Protein AF-A0A6G3QF10-F1 (afdb_monomer_lite)

pLDDT: mean 74.02, std 14.0, range [38.5, 91.69]

Structure (mmCIF, N/CA/C/O backbone):
data_AF-A0A6G3QF10-F1
#
_entry.id   AF-A0A6G3QF10-F1
#
loop_
_atom_site.group_PDB
_atom_site.id
_atom_site.type_symbol
_atom_site.label_atom_id
_atom_site.label_alt_id
_atom_site.label_comp_id
_atom_site.label_asym_id
_atom_site.label_entity_id
_atom_site.label_seq_id
_atom_site.pdbx_PDB_ins_code
_atom_site.Cartn_x
_atom_site.Cartn_y
_atom_site.Cartn_z
_atom_site.occupancy
_atom_site.B_iso_or_equiv
_atom_site.auth_seq_id
_atom_site.auth_comp_id
_atom_site.auth_asym_id
_atom_site.auth_atom_id
_atom_site.pdbx_PDB_model_num
ATOM 1 N N . MET A 1 1 ? 24.375 4.629 -32.909 1.00 71.62 1 MET A N 1
ATOM 2 C CA . MET A 1 1 ? 23.405 3.506 -32.930 1.00 71.62 1 MET A CA 1
ATOM 3 C C . MET A 1 1 ? 23.386 2.698 -31.629 1.00 71.62 1 MET A C 1
ATOM 5 O O . MET A 1 1 ? 22.308 2.525 -31.080 1.00 71.62 1 MET A O 1
ATOM 9 N N . PHE A 1 2 ? 24.527 2.272 -31.071 1.00 76.75 2 PHE A N 1
ATOM 10 C CA . PHE A 1 2 ? 24.572 1.468 -29.830 1.00 76.75 2 PHE A CA 1
ATOM 11 C C . PHE A 1 2 ? 23.887 2.098 -28.599 1.00 76.75 2 PHE A C 1
ATOM 13 O O . PHE A 1 2 ? 23.251 1.386 -27.828 1.00 76.75 2 PHE A O 1
ATOM 20 N N . LEU A 1 3 ? 23.967 3.423 -28.429 1.00 85.75 3 LEU A N 1
ATOM 21 C CA . LEU A 1 3 ? 23.316 4.126 -27.312 1.00 85.75 3 LEU A CA 1
ATOM 22 C C . LEU A 1 3 ? 21.782 4.115 -27.409 1.00 85.75 3 LEU A C 1
ATOM 24 O O . LEU A 1 3 ? 21.114 3.909 -26.402 1.00 85.75 3 LEU A O 1
ATOM 28 N N . ALA A 1 4 ? 21.231 4.273 -28.617 1.00 84.19 4 ALA A N 1
ATOM 29 C CA . ALA A 1 4 ? 19.787 4.226 -28.844 1.00 84.19 4 ALA A CA 1
ATOM 30 C C . ALA A 1 4 ? 19.228 2.834 -28.520 1.00 84.19 4 ALA A C 1
ATOM 32 O O . ALA A 1 4 ? 18.289 2.714 -27.739 1.00 84.19 4 ALA A O 1
ATOM 33 N N . ARG A 1 5 ? 19.906 1.782 -28.997 1.00 87.50 5 ARG A N 1
ATOM 34 C CA . ARG A 1 5 ? 19.520 0.395 -28.719 1.00 87.50 5 ARG A CA 1
ATOM 35 C C . ARG A 1 5 ? 19.612 0.042 -27.233 1.00 87.50 5 ARG A C 1
ATOM 37 O O . ARG A 1 5 ? 18.766 -0.685 -26.730 1.00 87.50 5 ARG A O 1
ATOM 44 N N . ARG A 1 6 ? 20.594 0.593 -26.510 1.00 87.75 6 ARG A N 1
ATOM 45 C CA . ARG A 1 6 ? 20.703 0.429 -25.051 1.00 87.75 6 ARG A CA 1
ATOM 46 C C . ARG A 1 6 ? 19.558 1.129 -24.306 1.00 87.75 6 ARG A C 1
ATOM 48 O O . ARG A 1 6 ? 19.056 0.577 -23.334 1.00 87.75 6 ARG A O 1
ATOM 55 N N . ALA A 1 7 ? 19.133 2.308 -24.760 1.00 89.50 7 ALA A N 1
ATOM 56 C CA . ALA A 1 7 ? 18.002 3.029 -24.173 1.00 89.50 7 ALA A CA 1
ATOM 57 C C . ALA A 1 7 ? 16.658 2.323 -24.427 1.00 89.50 7 ALA A C 1
ATOM 59 O O . ALA A 1 7 ? 15.814 2.268 -23.537 1.00 89.50 7 ALA A O 1
ATOM 60 N N . GLU A 1 8 ? 16.458 1.760 -25.620 1.00 90.19 8 GLU A N 1
ATOM 61 C CA . GLU A 1 8 ? 15.277 0.945 -25.931 1.00 90.19 8 GLU A CA 1
ATOM 62 C C . GLU A 1 8 ? 15.226 -0.333 -25.091 1.00 90.19 8 GLU A C 1
ATOM 64 O O . GLU A 1 8 ? 14.179 -0.660 -24.539 1.00 90.19 8 GLU A O 1
ATOM 69 N N . ASP A 1 9 ? 16.357 -1.022 -24.939 1.00 91.62 9 ASP A N 1
ATOM 70 C CA . ASP A 1 9 ? 16.437 -2.243 -24.135 1.00 91.62 9 ASP A CA 1
ATOM 71 C C . ASP A 1 9 ? 16.213 -1.961 -22.638 1.00 91.62 9 ASP A C 1
ATOM 73 O O . ASP A 1 9 ? 15.518 -2.715 -21.964 1.00 91.62 9 ASP A O 1
ATOM 77 N N . ALA A 1 10 ? 16.713 -0.826 -22.130 1.00 90.75 10 ALA A N 1
ATOM 78 C CA . ALA A 1 10 ? 16.423 -0.370 -20.771 1.00 90.75 10 ALA A CA 1
ATOM 79 C C . ALA A 1 10 ? 14.929 -0.077 -20.560 1.00 90.75 10 ALA A C 1
ATOM 81 O O . ALA A 1 10 ? 14.366 -0.509 -19.558 1.00 90.75 10 ALA A O 1
ATOM 82 N N . ARG A 1 11 ? 14.271 0.595 -21.518 1.00 90.31 11 ARG A N 1
ATOM 83 C CA . ARG A 1 11 ? 12.819 0.829 -21.463 1.00 90.31 11 ARG A CA 1
ATOM 84 C C . ARG A 1 11 ? 12.026 -0.471 -21.488 1.00 90.31 11 ARG A C 1
ATOM 86 O O . ARG A 1 11 ? 11.059 -0.590 -20.746 1.00 90.31 11 ARG A O 1
ATOM 93 N N . ARG A 1 12 ? 12.431 -1.439 -22.319 1.00 91.69 12 ARG A N 1
ATOM 94 C CA . ARG A 1 12 ? 11.759 -2.742 -22.383 1.00 91.69 12 ARG A CA 1
ATOM 95 C C . ARG A 1 12 ? 11.871 -3.475 -21.049 1.00 91.69 12 ARG A C 1
ATOM 97 O O . ARG A 1 12 ? 10.845 -3.868 -20.515 1.00 91.69 12 ARG A O 1
ATOM 104 N N . ARG A 1 13 ? 13.072 -3.524 -20.459 1.00 90.88 13 ARG A N 1
ATOM 105 C CA . ARG A 1 13 ? 13.275 -4.105 -19.124 1.00 90.88 13 ARG A CA 1
ATOM 106 C C . ARG A 1 13 ? 12.438 -3.426 -18.045 1.00 90.88 13 ARG A C 1
ATOM 108 O O . ARG A 1 13 ? 11.827 -4.119 -17.251 1.00 90.88 13 ARG A O 1
ATOM 115 N N . GLN A 1 14 ? 12.371 -2.094 -18.035 1.00 88.06 14 GLN A N 1
ATOM 116 C CA . GLN A 1 14 ? 11.525 -1.377 -17.075 1.00 88.06 14 GLN A CA 1
ATOM 117 C C . GLN A 1 14 ? 10.036 -1.683 -17.262 1.00 88.06 14 GLN A C 1
ATOM 119 O O . GLN A 1 14 ? 9.314 -1.801 -16.281 1.00 88.06 14 GLN A O 1
ATOM 124 N N . ALA A 1 15 ? 9.569 -1.817 -18.505 1.00 87.81 15 ALA A N 1
ATOM 125 C CA . ALA A 1 15 ? 8.183 -2.177 -18.782 1.00 87.81 15 ALA A CA 1
ATOM 126 C C . ALA A 1 15 ? 7.867 -3.625 -18.374 1.00 87.81 15 ALA A C 1
ATOM 128 O O . ALA A 1 15 ? 6.799 -3.875 -17.823 1.00 87.81 15 ALA A O 1
ATOM 129 N N . GLU A 1 16 ? 8.791 -4.558 -18.621 1.00 89.94 16 GLU A N 1
ATOM 130 C CA . GLU A 1 16 ? 8.684 -5.953 -18.178 1.00 89.94 16 GLU A CA 1
ATOM 131 C C . GLU A 1 16 ? 8.643 -6.025 -16.647 1.00 89.94 16 GLU A C 1
ATOM 133 O O . GLU A 1 16 ? 7.683 -6.552 -16.096 1.00 89.94 16 GLU A O 1
ATOM 138 N N . GLU A 1 17 ? 9.584 -5.375 -15.962 1.00 86.12 17 GLU A N 1
ATOM 139 C CA . GLU A 1 17 ? 9.638 -5.341 -14.498 1.00 86.12 17 GLU A CA 1
ATOM 140 C C . GLU A 1 17 ? 8.387 -4.685 -13.893 1.00 86.12 17 GLU A C 1
ATOM 142 O O . GLU A 1 17 ? 7.845 -5.184 -12.911 1.00 86.12 17 GLU A O 1
ATOM 147 N N . ALA A 1 18 ? 7.870 -3.611 -14.501 1.00 83.44 18 ALA A N 1
ATOM 148 C CA . ALA A 1 18 ? 6.620 -2.980 -14.078 1.00 83.44 18 ALA A CA 1
ATOM 149 C C . ALA A 1 18 ? 5.404 -3.902 -14.270 1.00 83.44 18 ALA A C 1
ATOM 151 O O . ALA A 1 18 ? 4.520 -3.930 -13.413 1.00 83.44 18 ALA A O 1
ATOM 152 N N . ALA A 1 19 ? 5.359 -4.672 -15.361 1.00 86.06 19 ALA A N 1
ATOM 153 C CA . ALA A 1 19 ? 4.294 -5.638 -15.615 1.00 86.06 19 ALA A CA 1
ATOM 154 C C . ALA A 1 19 ? 4.372 -6.837 -14.657 1.00 86.06 19 ALA A C 1
ATOM 156 O O . ALA A 1 19 ? 3.361 -7.226 -14.077 1.00 86.06 19 ALA A O 1
ATOM 157 N N . GLU A 1 20 ? 5.565 -7.392 -14.437 1.00 85.88 20 GLU A N 1
ATOM 158 C CA . GLU A 1 20 ? 5.811 -8.451 -13.451 1.00 85.88 20 GLU A CA 1
ATOM 159 C C . GLU A 1 20 ? 5.485 -7.982 -12.036 1.00 85.88 20 GLU A C 1
ATOM 161 O O . GLU A 1 20 ? 4.925 -8.739 -11.236 1.00 85.88 20 GLU A O 1
ATOM 166 N N . ARG A 1 21 ? 5.784 -6.713 -11.737 1.00 80.44 21 ARG A N 1
ATOM 167 C CA . ARG A 1 21 ? 5.304 -6.073 -10.527 1.00 80.44 21 ARG A CA 1
ATOM 168 C C . ARG A 1 21 ? 3.771 -6.093 -10.507 1.00 80.44 21 ARG A C 1
ATOM 170 O O . ARG A 1 21 ? 3.176 -6.652 -9.594 1.00 80.44 21 ARG A O 1
ATOM 177 N N . GLU A 1 22 ? 3.102 -5.526 -11.498 1.00 80.94 22 GLU A N 1
ATOM 178 C CA . GLU A 1 22 ? 1.640 -5.436 -11.490 1.00 80.94 22 GLU A CA 1
ATOM 179 C C . GLU A 1 22 ? 0.934 -6.797 -11.321 1.00 80.94 22 GLU A C 1
ATOM 181 O O . GLU A 1 22 ? -0.110 -6.870 -10.672 1.00 80.94 22 GLU A O 1
ATOM 186 N N . VAL A 1 23 ? 1.528 -7.883 -11.824 1.00 84.69 23 VAL A N 1
ATOM 187 C CA . VAL A 1 23 ? 1.053 -9.260 -11.600 1.00 84.69 23 VAL A CA 1
ATOM 188 C C . VAL A 1 23 ? 1.183 -9.698 -10.135 1.00 84.69 23 VAL A C 1
ATOM 190 O O . VAL A 1 23 ? 0.301 -10.385 -9.625 1.00 84.69 23 VAL A O 1
ATOM 193 N N . GLN A 1 24 ? 2.250 -9.293 -9.447 1.00 81.12 24 GLN A N 1
ATOM 194 C CA . GLN A 1 24 ? 2.491 -9.580 -8.027 1.00 81.12 24 GLN A CA 1
ATOM 195 C C . GLN A 1 24 ? 1.768 -8.618 -7.074 1.00 81.12 24 GLN A C 1
ATOM 197 O O . GLN A 1 24 ? 1.854 -8.789 -5.857 1.00 81.12 24 GLN A O 1
ATOM 202 N N . ARG A 1 25 ? 1.064 -7.605 -7.597 1.00 83.44 25 ARG A N 1
ATOM 203 C CA . ARG A 1 25 ? 0.379 -6.593 -6.789 1.00 83.44 25 ARG A CA 1
ATOM 204 C C . ARG A 1 25 ? -0.670 -7.258 -5.879 1.00 83.44 25 ARG A C 1
ATOM 206 O O . ARG A 1 25 ? -1.650 -7.809 -6.391 1.00 83.44 25 ARG A O 1
ATOM 213 N N . PRO A 1 26 ? -0.518 -7.172 -4.546 1.00 80.75 26 PRO A N 1
ATOM 214 C CA . PRO A 1 26 ? -1.464 -7.772 -3.620 1.00 80.75 26 PRO A CA 1
ATOM 215 C C . PRO A 1 26 ? -2.812 -7.043 -3.643 1.00 80.75 26 PRO A C 1
ATOM 217 O O . PRO A 1 26 ? -2.935 -5.885 -4.062 1.00 80.75 26 PRO A O 1
ATOM 220 N N . VAL A 1 27 ? -3.842 -7.749 -3.181 1.00 85.62 27 VAL A N 1
ATOM 221 C CA . VAL A 1 27 ? -5.209 -7.241 -3.028 1.00 85.62 27 VAL A CA 1
ATOM 222 C C . VAL A 1 27 ? -5.562 -7.103 -1.554 1.00 85.62 27 VAL A C 1
ATOM 224 O O . VAL A 1 27 ? -5.054 -7.839 -0.710 1.00 85.62 27 VAL A O 1
ATOM 227 N N . CYS A 1 28 ? -6.431 -6.145 -1.244 1.00 84.38 28 CYS A N 1
ATOM 228 C CA . CYS A 1 28 ? -6.965 -5.931 0.094 1.00 84.38 28 CYS A CA 1
ATOM 229 C C . CYS A 1 28 ? -7.794 -7.137 0.536 1.00 84.38 28 CYS A C 1
ATOM 231 O O . CYS A 1 28 ? -8.694 -7.559 -0.188 1.00 84.38 28 CYS A O 1
ATOM 233 N N . GLY A 1 29 ? -7.530 -7.650 1.739 1.00 80.94 29 GLY A N 1
ATOM 234 C CA . GLY A 1 29 ? -8.304 -8.750 2.319 1.00 80.94 29 GLY A CA 1
ATOM 235 C C . GLY A 1 29 ? -9.747 -8.379 2.685 1.00 80.94 29 GLY A C 1
ATOM 236 O O . GLY A 1 29 ? -10.583 -9.269 2.776 1.00 80.94 29 GLY A O 1
ATOM 237 N N . ASP A 1 30 ? -10.043 -7.086 2.863 1.00 81.44 30 ASP A N 1
ATOM 238 C CA . ASP A 1 30 ? -11.364 -6.585 3.276 1.00 81.44 30 ASP A CA 1
ATOM 239 C C . ASP A 1 30 ? -12.245 -6.189 2.079 1.00 81.44 30 ASP A C 1
ATOM 241 O O . ASP A 1 30 ? -13.370 -6.661 1.938 1.00 81.44 30 ASP A O 1
ATOM 245 N N . CYS A 1 31 ? -11.721 -5.367 1.164 1.00 84.31 31 CYS A N 1
ATOM 246 C CA . CYS A 1 31 ? -12.489 -4.847 0.027 1.00 84.31 31 CYS A CA 1
ATOM 247 C C . CYS A 1 31 ? -12.126 -5.476 -1.329 1.00 84.31 31 CYS A C 1
ATOM 249 O O . CYS A 1 31 ? -12.762 -5.170 -2.336 1.00 84.31 31 CYS A O 1
ATOM 251 N N . GLY A 1 32 ? -11.088 -6.320 -1.397 1.00 82.44 32 GLY A N 1
ATOM 252 C CA . GLY A 1 32 ? -10.623 -6.944 -2.643 1.00 82.44 32 GLY A CA 1
ATOM 253 C C . GLY A 1 3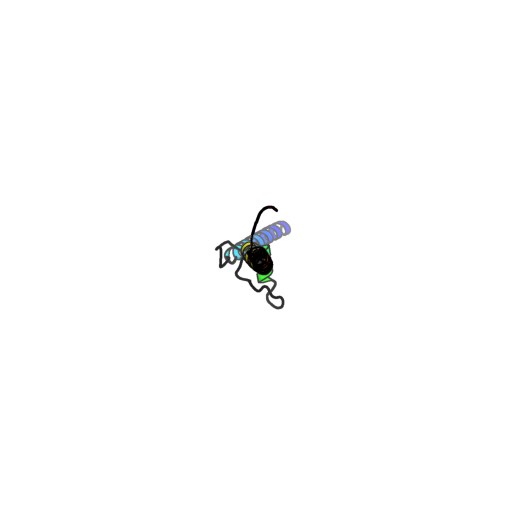2 ? -9.944 -5.987 -3.631 1.00 82.44 32 GLY A C 1
ATOM 254 O O . GLY A 1 32 ? -9.528 -6.407 -4.711 1.00 82.44 32 GLY A O 1
ATOM 255 N N . GLN A 1 33 ? -9.808 -4.702 -3.289 1.00 85.19 33 GLN A N 1
ATOM 256 C CA . GLN A 1 33 ? -9.165 -3.719 -4.154 1.00 85.19 33 GLN A CA 1
ATOM 257 C C . GLN A 1 33 ? -7.655 -3.965 -4.225 1.00 85.19 33 GLN A C 1
ATOM 259 O O . GLN A 1 33 ? -7.005 -4.240 -3.216 1.00 85.19 33 GLN A O 1
ATOM 264 N N . LYS A 1 34 ? -7.082 -3.834 -5.422 1.00 81.81 34 LYS A N 1
ATOM 265 C CA . LYS A 1 34 ? -5.629 -3.860 -5.617 1.00 81.81 34 LYS A CA 1
ATOM 266 C C . LYS A 1 34 ? -4.966 -2.742 -4.811 1.00 81.81 34 LYS A C 1
ATOM 268 O O . LYS A 1 34 ? -5.474 -1.621 -4.773 1.00 81.81 34 LYS A O 1
ATOM 273 N N . PHE A 1 35 ? -3.833 -3.047 -4.187 1.00 80.31 35 PHE A N 1
ATOM 274 C CA . PHE A 1 35 ? -3.044 -2.057 -3.455 1.00 80.31 35 PHE A CA 1
ATOM 275 C C . PHE A 1 35 ? -2.594 -0.941 -4.400 1.00 80.31 35 PHE A C 1
ATOM 277 O O . PHE A 1 35 ? -2.280 -1.218 -5.556 1.00 80.31 35 PHE A O 1
ATOM 284 N N . THR A 1 36 ? -2.540 0.309 -3.938 1.00 79.50 36 THR A N 1
ATOM 285 C CA . THR A 1 36 ? -1.888 1.394 -4.691 1.00 79.50 36 THR A CA 1
ATOM 286 C C . THR A 1 36 ? -0.387 1.124 -4.789 1.00 79.50 36 THR A C 1
ATOM 288 O O . THR A 1 36 ? 0.156 0.369 -3.988 1.00 79.50 36 THR A O 1
ATOM 291 N N . ASP A 1 37 ? 0.284 1.673 -5.802 1.00 79.25 37 ASP A N 1
ATOM 292 C CA . ASP A 1 37 ? 1.740 1.524 -5.958 1.00 79.25 37 ASP A CA 1
ATOM 293 C C . ASP A 1 37 ? 2.495 2.032 -4.723 1.00 79.25 37 ASP A C 1
ATOM 295 O O . ASP A 1 37 ? 3.336 1.299 -4.216 1.00 79.25 37 ASP A O 1
ATOM 299 N N . ASP A 1 38 ? 2.102 3.188 -4.182 1.00 77.25 38 ASP A N 1
ATOM 300 C CA . ASP A 1 38 ? 2.607 3.748 -2.923 1.00 77.25 38 ASP A CA 1
ATOM 301 C C . ASP A 1 38 ? 2.427 2.791 -1.731 1.00 77.25 38 ASP A C 1
ATOM 303 O O . ASP A 1 38 ? 3.399 2.419 -1.074 1.00 77.25 38 ASP A O 1
ATOM 307 N N . ARG A 1 39 ? 1.207 2.277 -1.498 1.00 77.12 39 ARG A N 1
ATOM 308 C CA . ARG A 1 39 ? 0.959 1.326 -0.399 1.00 77.12 39 ARG A CA 1
ATOM 309 C C . ARG A 1 39 ? 1.720 0.026 -0.608 1.00 77.12 39 ARG A C 1
ATOM 311 O O . ARG A 1 39 ? 2.179 -0.590 0.351 1.00 77.12 39 ARG A O 1
ATOM 318 N N . TRP A 1 40 ? 1.823 -0.416 -1.853 1.00 78.94 40 TRP A N 1
ATOM 319 C CA . TRP A 1 40 ? 2.522 -1.636 -2.188 1.00 78.94 40 TRP A CA 1
ATOM 320 C C . TRP A 1 40 ? 4.043 -1.492 -2.023 1.00 78.94 40 TRP A C 1
ATOM 322 O O . TRP A 1 40 ? 4.698 -2.399 -1.510 1.00 78.94 40 TRP A O 1
ATOM 332 N N . GLU A 1 41 ? 4.610 -0.343 -2.383 1.00 77.56 41 GLU A N 1
ATOM 333 C CA . GLU A 1 41 ? 5.991 0.010 -2.063 1.00 77.56 41 GLU A CA 1
ATOM 334 C C . GLU A 1 41 ? 6.196 0.076 -0.551 1.00 77.56 41 GLU A C 1
ATOM 336 O O . GLU A 1 41 ? 7.130 -0.548 -0.060 1.00 77.56 41 GLU A O 1
ATOM 341 N N . ALA A 1 42 ? 5.285 0.707 0.194 1.00 75.12 42 ALA A N 1
ATOM 342 C CA . ALA A 1 42 ? 5.355 0.777 1.647 1.00 75.12 42 ALA A CA 1
ATOM 343 C C . ALA A 1 42 ? 5.390 -0.619 2.293 1.00 75.12 42 ALA A C 1
ATOM 345 O O . ALA A 1 42 ? 6.267 -0.885 3.103 1.00 75.12 42 ALA A O 1
ATOM 346 N N . ILE A 1 43 ? 4.522 -1.562 1.908 1.00 71.88 43 ILE A N 1
ATOM 347 C CA . ILE A 1 43 ? 4.569 -2.918 2.496 1.00 71.88 43 ILE A CA 1
ATOM 348 C C . ILE A 1 43 ? 5.787 -3.737 2.043 1.00 71.88 43 ILE A C 1
ATOM 350 O O . ILE A 1 43 ? 6.212 -4.634 2.762 1.00 71.88 43 ILE A O 1
ATOM 354 N N . THR A 1 44 ? 6.347 -3.442 0.866 1.00 70.81 44 THR A N 1
ATOM 355 C CA . THR A 1 44 ? 7.506 -4.165 0.310 1.00 70.81 44 THR A CA 1
ATOM 356 C C . THR A 1 44 ? 8.827 -3.615 0.859 1.00 70.81 44 THR A C 1
ATOM 358 O O . THR A 1 44 ? 9.775 -4.363 1.064 1.00 70.81 44 THR A O 1
ATOM 361 N N . ALA A 1 45 ? 8.902 -2.307 1.113 1.00 67.38 45 ALA A N 1
ATOM 362 C CA . ALA A 1 45 ? 10.075 -1.632 1.661 1.00 67.38 45 ALA A CA 1
ATOM 363 C C . ALA A 1 45 ? 10.194 -1.801 3.184 1.00 67.38 45 ALA A C 1
ATOM 365 O O . ALA A 1 45 ? 11.295 -1.746 3.729 1.00 67.38 45 ALA A O 1
ATOM 366 N N . VAL A 1 46 ? 9.076 -2.020 3.886 1.00 62.53 46 VAL A N 1
ATOM 367 C CA . VAL A 1 46 ? 9.015 -2.107 5.358 1.00 62.53 46 VAL A CA 1
ATOM 368 C C . VAL A 1 46 ? 9.291 -3.538 5.849 1.00 62.53 46 VAL A C 1
ATOM 370 O O . VAL A 1 46 ? 8.711 -3.999 6.825 1.00 62.53 46 VAL A O 1
ATOM 373 N N . GLU A 1 47 ? 10.210 -4.262 5.206 1.00 53.22 47 GLU A N 1
ATOM 374 C CA . GLU A 1 47 ? 10.461 -5.672 5.530 1.00 53.22 47 GLU A CA 1
ATOM 375 C C . GLU A 1 47 ? 11.042 -5.898 6.953 1.00 53.22 47 GLU A C 1
ATOM 377 O O . GLU A 1 47 ? 11.001 -7.033 7.407 1.00 53.22 47 GLU A O 1
ATOM 382 N N . TRP A 1 48 ? 11.521 -4.897 7.725 1.00 48.28 48 TRP A N 1
ATOM 383 C CA . TRP A 1 48 ? 12.269 -5.234 8.965 1.00 48.28 48 TRP A CA 1
ATOM 384 C C . TRP A 1 48 ? 12.112 -4.428 10.268 1.00 48.28 48 TRP A C 1
ATOM 386 O O . TRP A 1 48 ? 12.670 -4.905 11.250 1.00 48.28 48 TRP A O 1
ATOM 396 N N . ASP A 1 49 ? 11.398 -3.295 10.395 1.00 48.94 49 ASP A N 1
ATOM 397 C CA . ASP A 1 49 ? 11.462 -2.594 11.712 1.00 48.94 49 ASP A CA 1
ATOM 398 C C . ASP A 1 49 ? 10.280 -1.706 12.155 1.00 48.94 49 ASP A C 1
ATOM 400 O O . ASP A 1 49 ? 10.239 -1.292 13.312 1.00 48.94 49 ASP A O 1
ATOM 404 N N . ARG A 1 50 ? 9.276 -1.396 11.317 1.00 53.72 50 ARG A N 1
ATOM 405 C CA . ARG A 1 50 ? 8.228 -0.423 11.708 1.00 53.72 50 ARG A CA 1
ATOM 406 C C . ARG A 1 50 ? 6.809 -0.774 11.263 1.00 53.72 50 ARG A C 1
ATOM 408 O O . ARG A 1 50 ? 6.243 -0.145 10.382 1.00 53.72 50 ARG A O 1
ATOM 415 N N . GLY A 1 51 ? 6.214 -1.729 11.972 1.00 56.53 51 GLY A N 1
ATOM 416 C CA . GLY A 1 51 ? 4.915 -1.516 12.623 1.00 56.53 51 GLY A CA 1
ATOM 417 C C . GLY A 1 51 ? 3.732 -1.039 11.775 1.00 56.53 51 GLY A C 1
ATOM 418 O O . GLY A 1 51 ? 2.959 -0.215 12.260 1.00 56.53 51 GLY A O 1
ATOM 419 N N . ASP A 1 52 ? 3.540 -1.546 10.556 1.00 64.81 52 ASP A N 1
ATOM 420 C CA . ASP A 1 52 ? 2.198 -1.514 9.972 1.00 64.81 52 ASP A CA 1
ATOM 421 C C . ASP A 1 52 ? 1.405 -2.692 10.546 1.00 64.81 52 ASP A C 1
ATOM 423 O O . ASP A 1 52 ? 1.632 -3.842 10.180 1.00 64.81 52 ASP A O 1
ATOM 427 N N . SER A 1 53 ? 0.495 -2.419 11.486 1.00 66.12 53 SER A N 1
ATOM 428 C CA . SER A 1 53 ? -0.347 -3.455 12.108 1.00 66.12 53 SER A CA 1
ATOM 429 C C . SER A 1 53 ? -1.333 -4.103 11.125 1.00 66.12 53 SER A C 1
ATOM 431 O O . SER A 1 53 ? -1.922 -5.134 11.442 1.00 66.12 53 SER A O 1
ATOM 433 N N . HIS A 1 54 ? -1.518 -3.526 9.931 1.00 70.75 54 HIS A N 1
ATOM 434 C CA . HIS A 1 54 ? -2.542 -3.937 8.971 1.00 70.75 54 HIS A CA 1
ATOM 435 C C . HIS A 1 54 ? -2.003 -4.063 7.531 1.00 70.75 54 HIS A C 1
ATOM 437 O O . HIS A 1 54 ? -2.549 -3.445 6.609 1.00 70.75 54 HIS A O 1
ATOM 443 N N . PRO A 1 55 ? -0.986 -4.915 7.288 1.00 73.19 55 PRO A N 1
ATOM 444 C CA . PRO A 1 55 ? -0.317 -5.018 5.987 1.00 73.19 55 PRO A CA 1
ATOM 445 C C . PRO A 1 55 ? -1.213 -5.611 4.887 1.00 73.19 55 PRO A C 1
ATOM 447 O O . PRO A 1 55 ? -0.893 -5.518 3.708 1.00 73.19 55 PRO A O 1
ATOM 450 N N . HIS A 1 56 ? -2.345 -6.212 5.264 1.00 74.94 56 HIS A N 1
ATOM 451 C CA . HIS A 1 56 ? -3.324 -6.833 4.369 1.00 74.94 56 HIS A CA 1
ATOM 452 C C . HIS A 1 56 ? -4.490 -5.902 3.990 1.00 74.94 56 HIS A C 1
ATOM 454 O O . HIS A 1 56 ? -5.348 -6.294 3.195 1.00 74.94 56 HIS A O 1
ATOM 460 N N . LEU A 1 57 ? -4.544 -4.685 4.544 1.00 79.94 57 LEU A N 1
ATOM 461 C CA . LEU A 1 57 ? -5.592 -3.707 4.255 1.00 79.94 57 LEU A CA 1
ATOM 462 C C . LEU A 1 57 ? -5.097 -2.642 3.276 1.00 79.94 57 LEU A C 1
ATOM 464 O O . LEU A 1 57 ? -3.951 -2.204 3.345 1.00 79.94 57 LEU A O 1
ATOM 468 N N . CYS A 1 58 ? -5.979 -2.178 2.390 1.00 82.88 58 CYS A N 1
ATOM 469 C CA . CYS A 1 58 ? -5.716 -0.962 1.627 1.00 82.88 58 CYS A CA 1
ATOM 470 C C . CYS A 1 58 ? -5.753 0.271 2.543 1.00 82.88 58 CYS A C 1
ATOM 472 O O . CYS A 1 58 ? -6.188 0.201 3.695 1.00 82.88 58 CYS A O 1
ATOM 474 N N . ASP A 1 59 ? -5.292 1.410 2.026 1.00 77.81 59 ASP A N 1
ATOM 475 C CA . ASP A 1 59 ? -5.217 2.646 2.805 1.00 77.81 59 ASP A CA 1
ATOM 476 C C . ASP A 1 59 ? -6.584 3.122 3.309 1.00 77.81 59 ASP A C 1
ATOM 478 O O . ASP A 1 59 ? -6.719 3.460 4.477 1.00 77.81 59 ASP A O 1
ATOM 482 N N . ASP A 1 60 ? -7.618 3.003 2.475 1.00 83.12 60 ASP A N 1
ATOM 483 C CA . ASP A 1 60 ? -9.000 3.349 2.823 1.00 83.12 60 ASP A CA 1
ATOM 484 C C . ASP A 1 60 ? -9.555 2.468 3.958 1.00 83.12 60 ASP A C 1
ATOM 486 O O . ASP A 1 60 ? -10.012 2.969 4.987 1.00 83.12 60 ASP A O 1
ATOM 490 N N . CYS A 1 61 ? -9.413 1.140 3.840 1.00 83.12 61 CYS A N 1
ATOM 491 C CA . CYS A 1 61 ? -9.823 0.203 4.891 1.00 83.12 61 CYS A CA 1
ATOM 492 C C . CYS A 1 61 ? -9.039 0.435 6.192 1.00 83.12 61 CYS A C 1
ATOM 494 O O . CYS A 1 61 ? -9.616 0.361 7.277 1.00 83.12 61 CYS A O 1
ATOM 496 N N . LYS A 1 62 ? -7.740 0.750 6.100 1.00 81.31 62 LYS A N 1
ATOM 497 C CA . LYS A 1 62 ? -6.915 1.098 7.264 1.00 81.31 62 LYS A CA 1
ATOM 498 C C . LYS A 1 62 ? -7.392 2.400 7.908 1.00 81.31 62 LYS A C 1
ATOM 500 O O . LYS A 1 62 ? -7.529 2.450 9.126 1.00 81.31 62 LYS A O 1
ATOM 505 N N . TYR A 1 63 ? -7.660 3.431 7.110 1.00 82.38 63 TYR A N 1
ATOM 506 C CA . TYR A 1 63 ? -8.143 4.716 7.601 1.00 82.38 63 TYR A CA 1
ATOM 507 C C . TYR A 1 63 ? -9.482 4.561 8.318 1.00 82.38 63 TYR A C 1
ATOM 509 O O . TYR A 1 63 ? -9.643 5.071 9.419 1.00 82.38 63 TYR A O 1
ATOM 517 N N . ARG A 1 64 ? -10.403 3.766 7.762 1.00 83.94 64 ARG A N 1
ATOM 518 C CA . ARG A 1 64 ? -11.706 3.501 8.381 1.00 83.94 64 ARG A CA 1
ATOM 519 C C . ARG A 1 64 ? -11.600 2.778 9.726 1.00 83.94 64 ARG A C 1
ATOM 521 O O . ARG A 1 64 ? -12.365 3.086 10.633 1.00 83.94 64 ARG A O 1
ATOM 528 N N . MET A 1 65 ? -10.654 1.847 9.873 1.00 79.81 65 MET A N 1
ATOM 529 C CA . MET A 1 65 ? -10.372 1.201 11.164 1.00 79.81 65 MET A CA 1
ATOM 530 C C . MET A 1 65 ? -9.822 2.206 12.183 1.00 79.81 65 MET A C 1
ATOM 532 O O . MET A 1 65 ? -10.365 2.319 13.278 1.00 79.81 65 MET A O 1
ATOM 536 N N . LEU A 1 66 ? -8.817 2.998 11.794 1.00 81.81 66 LEU A N 1
ATOM 537 C CA . LEU A 1 66 ? -8.230 4.026 12.662 1.00 81.81 66 LEU A CA 1
ATOM 538 C C . LEU A 1 66 ? -9.249 5.105 13.054 1.00 81.81 66 LEU A C 1
ATOM 540 O O . LEU A 1 66 ? -9.238 5.607 14.175 1.00 81.81 66 LEU A O 1
ATOM 544 N N . GLU A 1 67 ? -10.134 5.480 12.136 1.00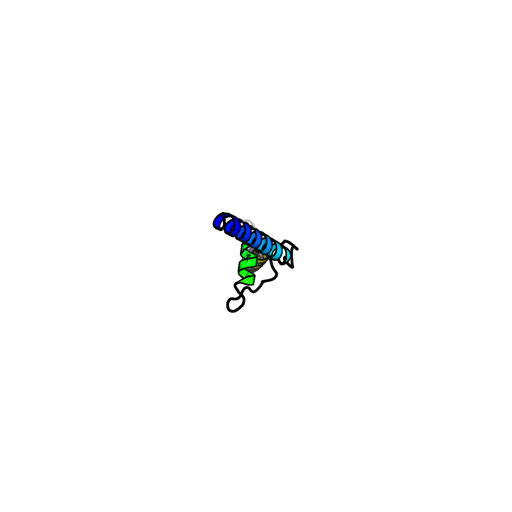 83.81 67 GLU A N 1
ATOM 545 C CA . GLU A 1 67 ? -11.197 6.443 12.394 1.00 83.81 67 GLU A CA 1
ATOM 546 C C . GLU A 1 67 ? -12.245 5.871 13.356 1.00 83.81 67 GLU A C 1
ATOM 548 O O . GLU A 1 67 ? -12.618 6.550 14.312 1.00 83.81 67 GLU A O 1
ATOM 553 N N . ALA A 1 68 ? -12.647 4.607 13.187 1.00 79.19 68 ALA A N 1
ATOM 554 C CA . ALA A 1 68 ? -13.545 3.930 14.122 1.00 79.19 68 ALA A CA 1
ATOM 555 C C . ALA A 1 68 ? -12.948 3.837 15.540 1.00 79.19 68 ALA A C 1
ATOM 557 O O . ALA A 1 68 ? -13.646 4.105 16.520 1.00 79.19 68 ALA A O 1
ATOM 558 N N . GLU A 1 69 ? -11.653 3.528 15.663 1.00 80.12 69 GLU A N 1
ATOM 559 C CA . GLU A 1 69 ? -10.946 3.517 16.953 1.00 80.12 69 GLU A CA 1
ATOM 560 C C . GLU A 1 69 ? -10.931 4.901 17.620 1.00 80.12 69 GLU A C 1
ATOM 562 O O . GLU A 1 69 ? -11.104 5.010 18.834 1.00 80.12 69 GLU A O 1
ATOM 567 N N . GLN A 1 70 ? -10.770 5.972 16.838 1.00 76.31 70 GLN A N 1
ATOM 568 C CA . GLN A 1 70 ? -10.787 7.341 17.360 1.00 76.31 70 GLN A CA 1
ATOM 569 C C . GLN A 1 70 ? -12.194 7.850 17.703 1.00 76.31 70 GLN A C 1
ATOM 571 O O . GLN A 1 70 ? -12.335 8.683 18.600 1.00 76.31 70 GLN A O 1
ATOM 576 N N . GLN A 1 71 ? -13.234 7.363 17.023 1.00 72.00 71 GLN A N 1
ATOM 577 C CA . GLN A 1 71 ? -14.622 7.761 17.272 1.00 72.00 71 GLN A CA 1
ATOM 578 C C . GLN A 1 71 ? -15.248 7.042 18.475 1.00 72.00 71 GLN A C 1
ATOM 580 O O . GLN A 1 71 ? -16.072 7.641 19.165 1.00 72.00 71 GLN A O 1
ATOM 585 N N . ALA A 1 72 ? -14.822 5.815 18.791 1.00 72.50 72 ALA A N 1
ATOM 586 C CA . ALA A 1 72 ? -15.309 5.056 19.946 1.00 72.50 72 ALA A CA 1
ATOM 587 C C . ALA A 1 72 ? -15.302 5.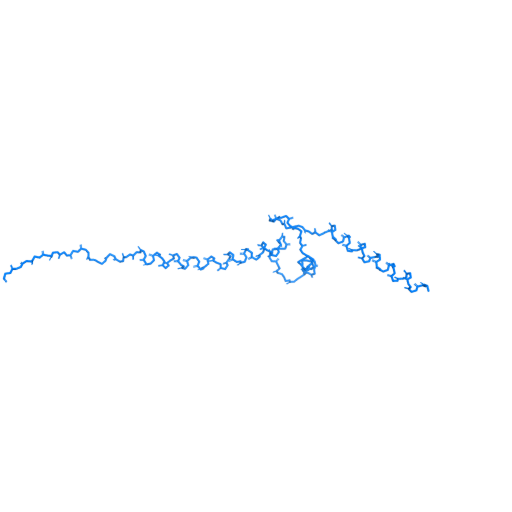834 21.289 1.00 72.50 72 ALA A C 1
ATOM 589 O O . ALA A 1 72 ? -16.335 5.862 21.961 1.00 72.50 72 ALA A O 1
ATOM 590 N N . PRO A 1 73 ? -14.214 6.523 21.697 1.00 73.19 73 PRO A N 1
ATOM 591 C CA . PRO A 1 73 ? -14.212 7.297 22.941 1.00 73.19 73 PRO A CA 1
ATOM 592 C C . PRO A 1 73 ? -15.078 8.563 22.877 1.00 73.19 73 PRO A C 1
ATOM 594 O O . PRO A 1 73 ? -15.501 9.063 23.919 1.00 73.19 73 PRO A O 1
ATOM 597 N N . VAL A 1 74 ? -15.325 9.111 21.683 1.00 74.69 74 VAL A N 1
ATOM 598 C CA . VAL A 1 74 ? -16.185 10.291 21.504 1.00 74.69 74 VAL A CA 1
ATOM 599 C C . VAL A 1 74 ? -17.652 9.895 21.658 1.00 74.69 74 VAL A C 1
ATOM 601 O O . VAL A 1 74 ? -18.361 10.540 22.429 1.00 74.69 74 VAL A O 1
ATOM 604 N N . ASP A 1 75 ? -18.067 8.803 21.011 1.00 72.69 75 ASP A N 1
ATOM 605 C CA . ASP A 1 75 ? -19.422 8.246 21.117 1.00 72.69 75 ASP A CA 1
ATOM 606 C C . ASP A 1 75 ? -19.747 7.826 22.559 1.00 72.69 75 ASP A C 1
ATOM 608 O O . ASP A 1 75 ? -20.800 8.171 23.094 1.00 72.69 75 ASP A O 1
ATOM 612 N N . GLU A 1 76 ? -18.804 7.176 23.252 1.00 76.50 76 GLU A N 1
ATOM 613 C CA . GLU A 1 76 ? -18.999 6.779 24.651 1.00 76.50 76 GLU A CA 1
ATOM 614 C C . GLU A 1 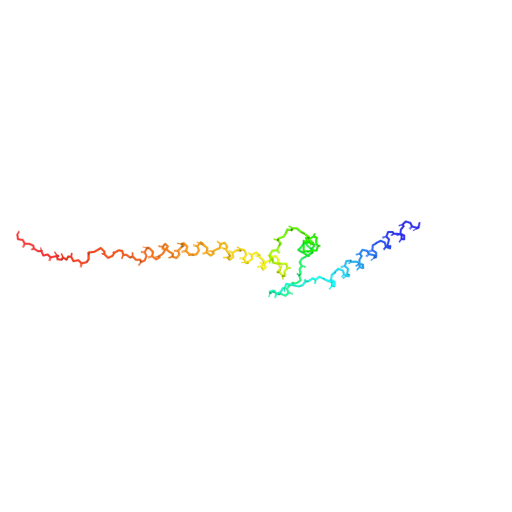76 ? -19.176 7.991 25.577 1.00 76.50 76 GLU A C 1
ATOM 616 O O . GLU A 1 76 ? -20.028 7.980 26.474 1.00 76.50 76 GLU A O 1
ATOM 621 N N . ARG A 1 77 ? -18.404 9.063 25.355 1.00 80.44 7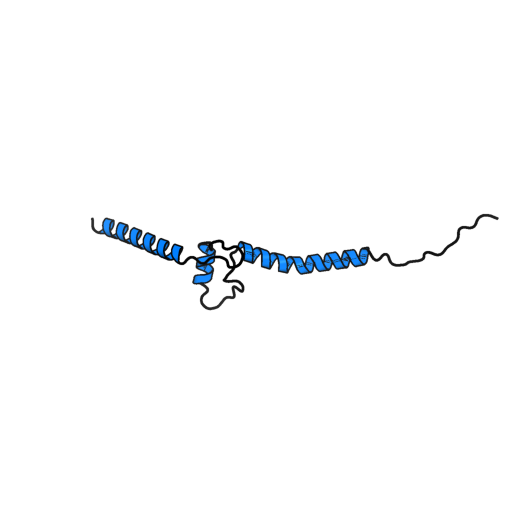7 ARG A N 1
ATOM 622 C CA . ARG A 1 77 ? -18.514 10.277 26.171 1.00 80.44 77 ARG A CA 1
ATOM 623 C C . ARG A 1 77 ? -19.820 11.021 25.900 1.00 80.44 77 ARG A C 1
ATOM 625 O O . ARG A 1 77 ? -20.442 11.497 26.848 1.00 80.44 77 ARG A O 1
ATOM 632 N N . GLU A 1 78 ? -20.243 11.102 24.639 1.00 81.62 78 GLU A N 1
ATOM 633 C CA . GLU A 1 78 ? -21.524 11.699 24.248 1.00 81.62 78 GLU A CA 1
ATOM 634 C C . GLU A 1 78 ? -22.702 10.910 24.833 1.00 81.62 78 GLU A C 1
ATOM 636 O O . GLU A 1 78 ? -23.628 11.500 25.391 1.00 81.62 78 GLU A O 1
ATOM 641 N N . ARG A 1 79 ? -22.643 9.575 24.781 1.00 80.69 79 ARG A N 1
ATOM 642 C CA . ARG A 1 79 ? -23.652 8.692 25.373 1.00 80.69 79 ARG A CA 1
ATOM 643 C C . ARG A 1 79 ? -23.732 8.860 26.888 1.00 80.69 79 ARG A C 1
ATOM 645 O O . ARG A 1 79 ? -24.833 8.980 27.419 1.00 80.69 79 ARG A O 1
ATOM 652 N N . GLN A 1 80 ? -22.596 8.916 27.590 1.00 80.69 80 GLN A N 1
ATOM 653 C CA . GLN A 1 80 ? -22.578 9.197 29.031 1.00 80.69 80 GLN A CA 1
ATOM 654 C C . GLN A 1 80 ? -23.151 10.579 29.351 1.00 80.69 80 GLN A C 1
ATOM 656 O O . GLN A 1 80 ? -23.846 10.751 30.352 1.00 80.69 80 GLN A O 1
ATOM 661 N N . GLU A 1 81 ? -22.874 11.584 28.523 1.00 81.75 81 GLU A N 1
ATOM 662 C CA . GLU A 1 81 ? -23.403 12.923 28.742 1.00 81.75 81 GLU A CA 1
ATOM 663 C C . GLU A 1 81 ? -24.914 12.986 28.494 1.00 81.75 81 GLU A C 1
ATOM 665 O O . GLU A 1 81 ? -25.637 13.549 29.317 1.00 81.75 81 GLU A O 1
ATOM 670 N N . GLN A 1 82 ? -25.407 12.337 27.437 1.00 78.56 82 GLN A N 1
ATOM 671 C CA . GLN A 1 82 ? -26.837 12.161 27.193 1.00 78.56 82 GLN A CA 1
ATOM 672 C C . GLN A 1 82 ? -27.521 11.395 28.317 1.00 78.56 82 GLN A C 1
ATOM 674 O O . GLN A 1 82 ? -28.612 11.790 28.713 1.00 78.56 82 GLN A O 1
ATOM 679 N N . GLU A 1 83 ? -26.908 10.345 28.865 1.00 81.62 83 GLU A N 1
ATOM 680 C CA . GLU A 1 83 ? -27.463 9.611 30.005 1.00 81.62 83 GLU A CA 1
ATOM 681 C C . GLU A 1 83 ? -27.538 10.506 31.248 1.00 81.62 83 GLU A C 1
ATOM 683 O O . GLU A 1 83 ? -28.591 10.590 31.876 1.00 81.62 83 GLU A O 1
ATOM 688 N N . ARG A 1 84 ? -26.482 11.278 31.541 1.00 77.88 84 ARG A N 1
ATOM 689 C CA . ARG A 1 84 ? -26.471 12.259 32.642 1.00 77.88 84 ARG A CA 1
ATOM 690 C C . ARG A 1 84 ? -27.527 13.354 32.480 1.00 77.88 84 ARG A C 1
ATOM 692 O O . ARG A 1 84 ? -28.094 13.793 33.478 1.00 77.88 84 ARG A O 1
ATOM 699 N N . GLN A 1 85 ? -27.770 13.813 31.253 1.00 74.44 85 GLN A N 1
ATOM 700 C CA . GLN A 1 85 ? -28.804 14.807 30.944 1.00 74.44 85 GLN A CA 1
ATOM 701 C C . GLN A 1 85 ? -30.216 14.194 30.945 1.00 74.44 85 GLN A C 1
ATOM 703 O O . GLN A 1 85 ? -31.174 14.852 31.348 1.00 74.44 85 GLN A O 1
ATOM 708 N N . SER A 1 86 ? -30.343 12.932 30.525 1.00 65.81 86 SER A N 1
ATOM 709 C CA . SER A 1 86 ? -31.610 12.193 30.418 1.00 65.81 86 SER A CA 1
ATOM 710 C C . SER A 1 86 ? -32.032 11.512 31.713 1.00 65.81 86 SER A C 1
ATOM 712 O O . SER A 1 86 ? -33.173 11.065 31.807 1.00 65.81 86 SER A O 1
ATOM 714 N N . THR A 1 87 ? -31.168 11.446 32.726 1.00 56.62 87 THR A N 1
ATOM 715 C CA . THR A 1 87 ? -31.583 11.259 34.116 1.00 56.62 87 THR A CA 1
ATOM 716 C C . THR A 1 87 ? -31.908 12.627 34.718 1.00 56.62 87 THR A C 1
ATOM 718 O O . THR A 1 87 ? -31.033 13.228 35.349 1.00 56.62 87 THR A O 1
ATOM 721 N N . PRO A 1 88 ? -33.140 13.167 34.579 1.00 53.72 88 PRO A N 1
ATOM 722 C CA . PRO A 1 88 ? -33.539 14.260 35.439 1.00 53.72 88 PRO A CA 1
ATOM 723 C C . PRO A 1 88 ? -33.461 13.727 36.865 1.00 53.72 88 PRO A C 1
ATOM 725 O O . PRO A 1 88 ? -34.090 12.722 37.214 1.00 53.72 88 PRO A O 1
ATOM 728 N N . GLY A 1 89 ? -32.649 14.387 37.690 1.00 52.81 89 GLY A N 1
ATOM 729 C CA . GLY A 1 89 ? -32.680 14.177 39.123 1.00 52.81 89 GLY A CA 1
ATOM 730 C C . GLY A 1 89 ? -34.137 14.193 39.571 1.00 52.81 89 GLY A C 1
ATOM 731 O O . GLY A 1 89 ? -34.887 15.119 39.264 1.00 52.81 89 GLY A O 1
ATOM 732 N N . ARG A 1 90 ? -34.552 13.136 40.265 1.00 49.50 90 ARG A N 1
ATOM 733 C CA . ARG A 1 90 ? -35.825 13.059 40.978 1.00 49.50 90 ARG A CA 1
ATOM 734 C C . ARG A 1 90 ? -35.794 14.091 42.112 1.00 49.50 90 ARG A C 1
ATOM 736 O O . ARG A 1 90 ? -35.639 13.730 43.272 1.00 49.50 90 ARG A O 1
ATOM 743 N N . ILE A 1 91 ? -35.893 15.376 41.782 1.00 50.59 91 ILE A N 1
ATOM 744 C CA . ILE A 1 91 ? -36.058 16.459 42.748 1.00 50.59 91 ILE A CA 1
ATOM 745 C C . ILE A 1 91 ? -37.554 16.788 42.805 1.00 50.59 91 ILE A C 1
ATOM 747 O O . ILE A 1 91 ? -38.092 17.463 41.938 1.00 50.59 91 ILE A O 1
ATOM 751 N N . GLY A 1 92 ? -38.221 16.230 43.820 1.00 46.50 92 GLY A N 1
ATOM 752 C CA . GLY A 1 92 ? -39.374 16.836 44.497 1.00 46.50 92 GLY A CA 1
ATOM 753 C C . GLY A 1 92 ? -40.679 17.027 43.718 1.00 46.50 92 GLY A C 1
ATOM 754 O O . GLY A 1 92 ? -41.090 18.156 43.488 1.00 46.50 92 GLY A O 1
ATOM 755 N N . GLN A 1 93 ? -41.408 15.945 43.437 1.00 50.59 93 GLN A N 1
ATOM 756 C CA . GLN A 1 93 ? -42.844 16.011 43.128 1.00 50.59 93 GLN A CA 1
ATOM 757 C C . GLN A 1 93 ? -43.694 15.831 44.401 1.00 50.59 93 GLN A C 1
ATOM 759 O O . GLN A 1 93 ? -44.264 14.768 44.561 1.00 50.59 93 GLN A O 1
ATOM 764 N N . HIS A 1 94 ? -43.771 16.808 45.313 1.00 44.53 94 HIS A N 1
ATOM 765 C CA . HIS A 1 94 ? -44.791 16.906 46.388 1.00 44.53 94 HIS A CA 1
ATOM 766 C C . HIS A 1 94 ? -44.719 18.341 46.964 1.00 44.53 94 HIS A C 1
ATOM 768 O O . HIS A 1 94 ? -43.639 18.742 47.374 1.00 44.53 94 HIS A O 1
ATOM 774 N N . GLY A 1 95 ? -45.740 19.193 47.064 1.00 40.56 95 GLY A N 1
ATOM 775 C CA . GLY A 1 95 ? -47.160 19.131 46.749 1.00 40.56 95 GLY A CA 1
ATOM 776 C C . GLY A 1 95 ? -47.861 20.413 47.252 1.00 40.56 95 GLY A C 1
ATOM 777 O O . GLY A 1 95 ? -47.298 21.155 48.052 1.00 40.56 95 GLY A O 1
ATOM 778 N N . LEU A 1 96 ? -49.101 20.593 46.789 1.00 45.88 96 LEU A N 1
ATOM 779 C CA . LEU A 1 96 ? -50.199 21.389 47.360 1.00 45.88 96 LEU A CA 1
ATOM 780 C C . LEU A 1 96 ? -50.142 22.930 47.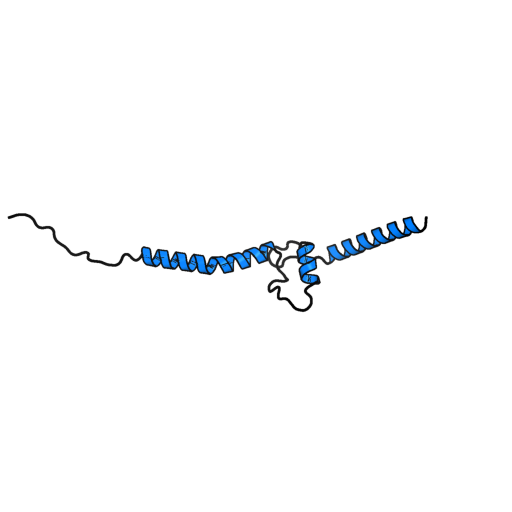294 1.00 45.88 96 LEU A C 1
ATOM 782 O O . LEU A 1 96 ? -49.769 23.634 48.226 1.00 45.88 96 LEU A O 1
ATOM 786 N N . GLU A 1 97 ? -50.689 23.438 46.192 1.00 45.16 97 GLU A N 1
ATOM 787 C CA . GLU A 1 97 ? -51.935 24.225 46.188 1.00 45.16 97 GLU A CA 1
ATOM 788 C C . GLU A 1 97 ? -52.812 24.124 47.466 1.00 45.16 97 GLU A C 1
ATOM 790 O O . GLU A 1 97 ? -53.227 23.030 47.829 1.00 45.16 97 GLU A O 1
ATOM 795 N N . VAL A 1 98 ? -53.125 25.267 48.103 1.00 46.69 98 VAL A N 1
ATOM 796 C CA . VAL A 1 98 ? -54.431 25.661 48.707 1.00 46.69 98 VAL A CA 1
ATOM 797 C C . VAL A 1 98 ? -54.359 27.152 49.113 1.00 46.69 98 VAL A C 1
ATOM 799 O O . VAL A 1 98 ? -53.509 27.544 49.902 1.00 46.69 98 VAL A O 1
ATOM 802 N N . VAL A 1 99 ? -54.972 28.063 48.351 1.00 49.12 99 VAL A N 1
ATOM 803 C CA . VAL A 1 99 ? -56.254 28.770 48.597 1.00 49.12 99 VAL A CA 1
ATOM 804 C C . VAL A 1 99 ? -56.419 29.474 49.965 1.00 49.12 99 VAL A C 1
ATOM 806 O O . VAL A 1 99 ? -56.497 28.838 51.005 1.00 49.12 99 VAL A O 1
ATOM 809 N N . SER A 1 100 ? -56.511 30.809 49.872 1.00 38.50 100 SER A N 1
ATOM 810 C CA . SER A 1 100 ? -57.229 31.819 50.677 1.00 38.50 100 SER A CA 1
ATOM 811 C C . SER A 1 100 ? -57.551 31.603 52.166 1.00 38.50 100 SER A C 1
ATOM 813 O O . SER A 1 100 ? -58.288 30.687 52.521 1.00 38.50 100 SER A O 1
ATOM 815 N N . ALA A 1 101 ? -57.208 32.618 52.973 1.00 43.22 101 ALA A N 1
ATOM 816 C CA . ALA A 1 101 ? -58.081 33.223 53.990 1.00 43.22 101 ALA A CA 1
ATOM 817 C C . ALA A 1 101 ? -57.684 34.691 54.215 1.00 43.22 101 ALA A C 1
ATOM 819 O O . ALA A 1 101 ? -56.466 34.945 54.354 1.00 43.22 101 ALA A O 1
#

Secondary structure (DSSP, 8-state):
-HHHHHHHHHHHHHHHHHHHHHHH--B-TTT-PBPPHHHHHHHHH-SSSS--S-TTS-HHHHHHHHHHHHHHHHHHHHHHHHHHHHS--------------

Sequence (101 aa):
MFLARRAEDARRRQAEEAAEREVQRPVCGDCGQKFTDDRWEAITAVEWDRGDSHPHLCDDCKYRMLEAEQQAPVDERERQEQERQSTPGRIGQHGLEVVSA

Foldseek 3Di:
DVVVVVVVVVVVVVVVVVVVVVVVFAAAPPPRHTEDPVLSCVLVVPPDDDDPPRNRHHPVRVVVVVVVVVCVVVVVVVVVVCVVVVPDPPPDPDDDDDDDD

Radius of gyration: 31.09 Å; chains: 1; bounding box: 83×43×87 Å